Protein AF-A0AA47GTF1-F1 (afdb_monomer)

Foldseek 3Di:
DDDPDPPPPVPPPDPDDDDDQQADLPDADQDDDGHHVGHAHAWDDWDADPQRWIWTCRVRVRDTDIDDD

Nearest PDB structures (foldseek):
  7djl-assembly1_C  TM=9.562E-01  e=3.435E-02  Arabidopsis thaliana
  3ww7-assembly1_C  TM=9.624E-01  e=1.020E-01  unclassified
  8pkq-assembly1_A  TM=9.648E-01  e=1.087E-01  Mycobacterium tuberculosis
  3ww8-assembly1_B  TM=9.608E-01  e=1.317E-01  unclassified
  4f14-assembly1_A  TM=5.565E-01  e=3.675E+00  Homo sapiens

Solvent-accessible surface area (backbone atoms only — not comparable to full-atom values): 4510 Å² total; per-residue (Å²): 139,78,83,82,76,77,81,73,74,72,71,66,97,69,79,73,82,81,88,76,86,77,61,44,54,87,46,74,40,76,48,78,60,70,43,53,61,14,28,52,54,35,70,76,51,76,48,71,51,97,86,60,36,36,38,34,36,21,65,64,71,76,42,79,45,80,46,72,124

Structure (mmCIF, N/CA/C/O backbone):
data_AF-A0AA47GTF1-F1
#
_entry.id   AF-A0AA47GTF1-F1
#
loop_
_atom_site.group_PDB
_atom_site.id
_atom_site.type_symbol
_atom_site.label_atom_id
_atom_site.label_alt_id
_atom_site.label_comp_id
_atom_site.label_asym_id
_atom_site.label_entity_id
_atom_site.label_seq_id
_atom_site.pdbx_PDB_ins_code
_atom_site.Cartn_x
_atom_site.Cartn_y
_atom_site.Cartn_z
_atom_site.occupancy
_atom_site.B_iso_or_equiv
_atom_site.auth_seq_id
_atom_site.auth_comp_id
_atom_site.auth_asym_id
_atom_site.auth_atom_id
_atom_site.pdbx_PDB_model_num
ATOM 1 N N . ALA A 1 1 ? -53.520 21.736 13.420 1.00 46.94 1 ALA A N 1
ATOM 2 C CA . ALA A 1 1 ? -53.029 20.514 12.748 1.00 46.94 1 ALA A CA 1
ATOM 3 C C . ALA A 1 1 ? -52.814 20.881 11.283 1.00 46.94 1 ALA A C 1
ATOM 5 O O . ALA A 1 1 ? -53.745 21.395 10.696 1.00 46.94 1 ALA A O 1
ATOM 6 N N . LEU A 1 2 ? -51.644 20.795 10.664 1.00 43.62 2 LEU A N 1
ATOM 7 C CA . LEU A 1 2 ? -50.510 19.919 10.902 1.00 43.62 2 LEU A CA 1
ATOM 8 C C . LEU A 1 2 ? -49.178 20.663 10.739 1.00 43.62 2 LEU A C 1
ATOM 10 O O . LEU A 1 2 ? -49.057 21.619 9.982 1.00 43.62 2 LEU A O 1
ATOM 14 N N . MET A 1 3 ? -48.210 20.157 11.493 1.00 44.59 3 MET A N 1
ATOM 15 C CA . MET A 1 3 ? -46.787 20.460 11.486 1.00 44.59 3 MET A CA 1
ATOM 16 C C . MET A 1 3 ? -46.219 20.340 10.062 1.00 44.59 3 MET A C 1
ATOM 18 O O . MET A 1 3 ? -46.131 19.236 9.526 1.00 44.59 3 MET A O 1
ATOM 22 N N . SER A 1 4 ? -45.792 21.450 9.461 1.00 55.41 4 SER A N 1
ATOM 23 C CA . SER A 1 4 ? -44.846 21.402 8.344 1.00 55.41 4 SER A CA 1
ATOM 24 C C . SER A 1 4 ? -43.492 21.007 8.925 1.00 55.41 4 SER A C 1
ATOM 26 O O . SER A 1 4 ? -42.755 21.839 9.452 1.00 55.41 4 SER A O 1
ATOM 28 N N . LEU A 1 5 ? -43.219 19.705 8.924 1.00 42.53 5 LEU A N 1
ATOM 29 C CA . LEU A 1 5 ? -41.962 19.120 9.362 1.00 42.53 5 LEU A CA 1
ATOM 30 C C . LEU A 1 5 ? -40.857 19.576 8.399 1.00 42.53 5 LEU A C 1
ATOM 32 O O . LEU A 1 5 ? -40.654 18.992 7.337 1.00 42.53 5 LEU A O 1
ATOM 36 N N . LEU A 1 6 ? -40.155 20.646 8.770 1.00 53.41 6 LEU A N 1
ATOM 37 C CA . LEU A 1 6 ? -38.830 20.954 8.249 1.00 53.41 6 LEU A CA 1
ATOM 38 C C . LEU A 1 6 ? -37.933 19.742 8.527 1.00 53.41 6 LEU A C 1
ATOM 40 O O . LEU A 1 6 ? -37.364 19.624 9.609 1.00 53.41 6 LEU A O 1
ATOM 44 N N . VAL A 1 7 ? -37.740 18.863 7.543 1.00 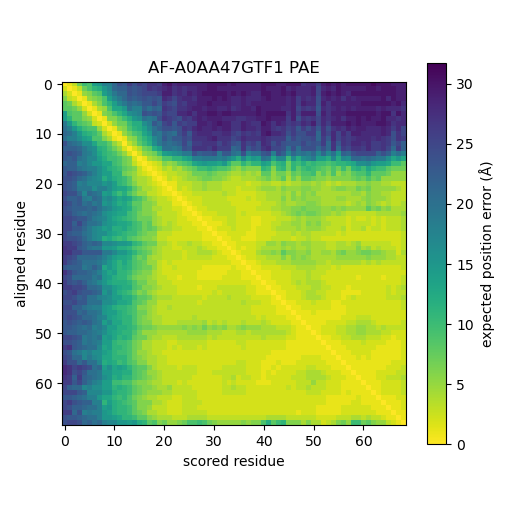50.84 7 VAL A N 1
ATOM 45 C CA . VAL A 1 7 ? -36.504 18.076 7.475 1.00 50.84 7 VAL A CA 1
ATOM 46 C C . VAL A 1 7 ? -35.438 19.021 6.935 1.00 50.84 7 VAL A C 1
ATOM 48 O O . VAL A 1 7 ? -34.984 18.923 5.800 1.00 50.84 7 VAL A O 1
ATOM 51 N N . SER A 1 8 ? -3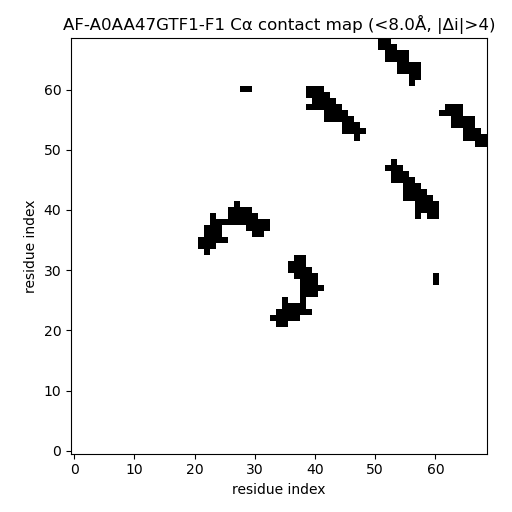5.060 19.994 7.765 1.00 55.41 8 SER A N 1
ATOM 52 C CA . SER A 1 8 ? -33.777 20.661 7.618 1.00 55.41 8 SER A CA 1
ATOM 53 C C . SER A 1 8 ? -32.729 19.645 8.062 1.00 55.41 8 SER A C 1
ATOM 55 O O . SER A 1 8 ? -32.217 19.693 9.177 1.00 55.41 8 SER A O 1
ATOM 57 N N . CYS A 1 9 ? -32.442 18.660 7.207 1.00 49.31 9 CYS A N 1
ATOM 58 C CA . CYS A 1 9 ? -31.135 18.032 7.255 1.00 49.31 9 CYS A CA 1
ATOM 59 C C . CYS A 1 9 ? -30.175 19.131 6.806 1.00 49.31 9 CYS A C 1
ATOM 61 O O . CYS A 1 9 ? -29.959 19.341 5.614 1.00 49.31 9 CYS A O 1
ATOM 63 N N . LYS A 1 10 ? -29.697 19.919 7.771 1.00 55.41 10 LYS A N 1
ATOM 64 C CA . LYS A 1 10 ? -28.548 20.800 7.609 1.00 55.41 10 LYS A CA 1
ATOM 65 C C . LYS A 1 10 ? -27.409 19.878 7.172 1.00 55.41 10 LYS A C 1
ATOM 67 O O . LYS A 1 10 ? -26.765 19.262 8.016 1.00 55.41 10 LYS A O 1
ATOM 72 N N . VAL A 1 11 ? -27.213 19.714 5.861 1.00 59.12 11 VAL A N 1
ATOM 73 C CA . VAL A 1 11 ? -25.989 19.113 5.328 1.00 59.12 11 VAL A CA 1
ATOM 74 C C . VAL A 1 11 ? -24.880 19.989 5.901 1.00 59.12 11 VAL A C 1
ATOM 76 O O . VAL A 1 11 ? -24.925 21.201 5.667 1.00 59.12 11 VAL A O 1
ATOM 79 N N . PRO A 1 12 ? -23.967 19.459 6.734 1.00 63.72 12 PRO A N 1
ATOM 80 C CA . PRO A 1 12 ? -22.919 20.281 7.300 1.00 63.72 12 PRO A CA 1
ATOM 81 C C . PRO A 1 12 ? -22.157 20.852 6.113 1.00 63.72 12 PRO A C 1
ATOM 83 O O . PRO A 1 12 ? -21.581 20.100 5.328 1.00 63.72 12 PRO A O 1
ATOM 86 N N . GLU A 1 13 ? -22.157 22.175 5.979 1.00 63.75 13 GLU A N 1
ATOM 87 C CA . GLU A 1 13 ? -21.456 22.921 4.923 1.00 63.75 13 GLU A CA 1
ATOM 88 C C . GLU A 1 13 ? -19.923 22.701 4.981 1.00 63.75 13 GLU A C 1
ATOM 90 O O . GLU A 1 13 ? -19.165 23.307 4.233 1.00 63.75 13 GLU A O 1
ATOM 95 N N . SER A 1 14 ? -19.459 21.803 5.860 1.00 66.75 14 SER A N 1
ATOM 96 C CA . SER A 1 14 ? -18.072 21.452 6.120 1.00 66.75 14 SER A CA 1
ATOM 97 C C . SER A 1 14 ? -17.842 19.945 6.324 1.00 66.75 14 SER A C 1
ATOM 99 O O . SER A 1 14 ? -17.021 19.581 7.167 1.00 66.75 14 SER A O 1
ATOM 101 N N . MET A 1 15 ? -18.527 19.042 5.609 1.00 62.47 15 MET A N 1
ATOM 102 C CA . MET A 1 15 ? -18.056 17.645 5.521 1.00 62.47 15 MET A CA 1
ATOM 103 C C . MET A 1 15 ? -16.700 17.621 4.795 1.00 62.47 15 MET A C 1
ATOM 105 O O . MET A 1 15 ? -16.610 17.367 3.597 1.00 62.47 15 MET A O 1
ATOM 109 N N . ALA A 1 16 ? -15.642 17.960 5.531 1.00 75.38 16 ALA A N 1
ATOM 110 C CA . ALA A 1 16 ? -14.268 17.851 5.102 1.00 75.38 16 ALA A CA 1
ATOM 111 C C . ALA A 1 16 ? -13.949 16.361 5.057 1.00 75.38 16 ALA A C 1
ATOM 113 O O . ALA A 1 16 ? -13.914 15.682 6.084 1.00 75.38 16 ALA A O 1
ATOM 114 N N . TRP A 1 17 ? -13.775 15.837 3.852 1.00 72.75 17 TRP A N 1
ATOM 115 C CA . TRP A 1 17 ? -13.159 14.536 3.692 1.00 72.75 17 TRP A CA 1
ATOM 116 C C . TRP A 1 17 ? -11.739 14.641 4.256 1.00 72.75 17 TRP A C 1
ATOM 118 O O . TRP A 1 17 ? -11.004 15.578 3.948 1.00 72.75 17 TRP A O 1
ATOM 128 N N . VAL A 1 18 ? -11.383 13.725 5.154 1.00 83.94 18 VAL A N 1
ATOM 129 C CA . VAL A 1 18 ? -10.021 13.640 5.675 1.00 83.94 18 VAL A CA 1
ATOM 130 C C . VAL A 1 18 ? -9.300 12.570 4.872 1.00 83.94 18 VAL A C 1
ATOM 132 O O . VAL A 1 18 ? -9.724 11.415 4.831 1.00 83.94 18 VAL A O 1
ATOM 135 N N . GLU A 1 19 ? -8.234 12.964 4.189 1.00 82.31 19 GLU A N 1
ATOM 136 C CA . GLU A 1 19 ? -7.303 12.017 3.589 1.00 82.31 19 GLU A CA 1
ATOM 137 C C . GLU A 1 19 ? -6.216 11.686 4.608 1.00 82.31 19 GLU A C 1
ATOM 139 O O . GLU A 1 19 ? -5.667 12.566 5.274 1.00 82.31 19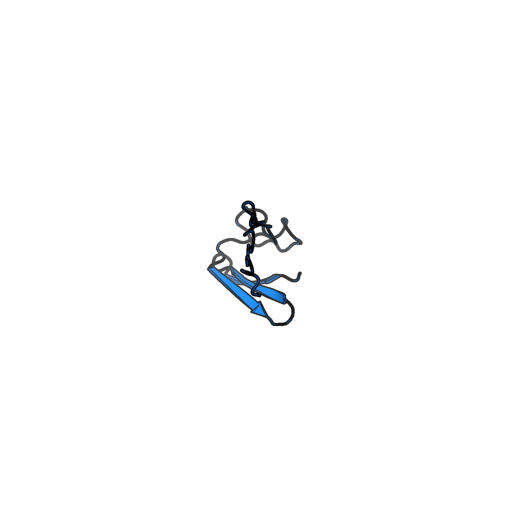 GLU A O 1
ATOM 144 N N . SER A 1 20 ? -5.899 10.402 4.733 1.00 85.25 20 SER A N 1
ATOM 145 C CA . SER A 1 20 ? -4.778 9.927 5.531 1.00 85.25 20 SER A CA 1
ATOM 146 C C . SER A 1 20 ? -3.939 8.954 4.714 1.00 85.25 20 SER A C 1
ATOM 148 O O . SER A 1 20 ? -4.447 8.109 3.975 1.00 85.25 20 SER A O 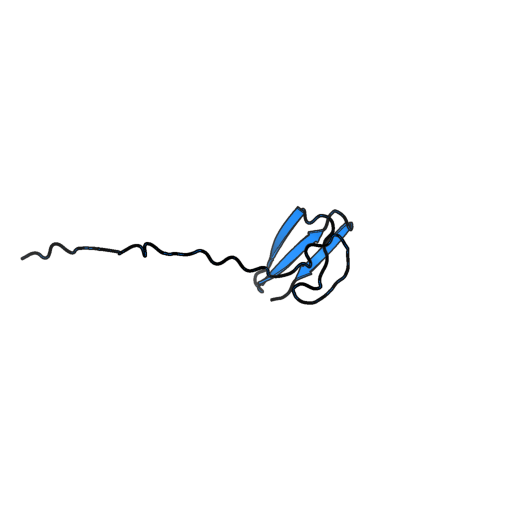1
ATOM 150 N N . THR A 1 21 ? -2.621 9.083 4.836 1.00 86.38 21 THR A N 1
ATOM 151 C CA . THR A 1 21 ? -1.681 8.163 4.197 1.00 86.38 21 THR A CA 1
ATOM 152 C C . THR A 1 21 ? -1.477 6.962 5.103 1.00 86.38 21 THR A C 1
ATOM 154 O O . THR A 1 21 ? -0.905 7.089 6.183 1.00 86.38 21 THR A O 1
ATOM 157 N N . LEU A 1 22 ? -1.912 5.785 4.654 1.00 85.12 22 LEU A N 1
ATOM 158 C CA . LEU A 1 22 ? -1.751 4.549 5.419 1.00 85.12 22 LEU A CA 1
ATOM 159 C C . LEU A 1 22 ? -0.300 4.039 5.412 1.00 85.12 22 LEU A C 1
ATOM 161 O O . LEU A 1 22 ? 0.210 3.566 6.424 1.00 85.12 22 LEU A O 1
ATOM 165 N N . THR A 1 23 ? 0.377 4.113 4.263 1.00 87.88 23 THR A N 1
ATOM 166 C CA . THR A 1 23 ? 1.757 3.640 4.107 1.00 87.88 23 THR A CA 1
ATOM 167 C C . THR A 1 23 ? 2.434 4.258 2.883 1.00 87.88 23 THR A C 1
ATOM 169 O O . THR A 1 23 ? 1.757 4.740 1.974 1.00 87.88 23 THR A O 1
ATOM 172 N N . GLY A 1 24 ? 3.767 4.219 2.848 1.00 89.44 24 GLY A N 1
ATOM 173 C CA . GLY A 1 24 ? 4.577 4.692 1.729 1.00 89.44 24 GLY A CA 1
ATOM 174 C C . GLY A 1 24 ? 5.462 5.881 2.097 1.00 89.44 24 GLY A C 1
ATOM 175 O O . GLY A 1 24 ? 5.004 6.847 2.700 1.00 89.44 24 GLY A O 1
ATOM 176 N N . SER A 1 25 ? 6.728 5.830 1.685 1.00 89.88 25 SER A N 1
ATOM 177 C CA . SER A 1 25 ? 7.705 6.904 1.916 1.00 89.88 25 SER A CA 1
ATOM 178 C C . SER A 1 25 ? 7.690 8.012 0.860 1.00 89.88 25 SER A C 1
ATOM 180 O O . SER A 1 25 ? 8.465 8.962 0.945 1.00 89.88 25 SER A O 1
ATOM 182 N N . GLY A 1 26 ? 6.895 7.856 -0.204 1.00 88.69 26 GLY A N 1
ATOM 183 C CA . GLY A 1 26 ? 6.966 8.697 -1.405 1.00 88.69 26 GLY A CA 1
ATOM 184 C C . GLY A 1 26 ? 8.196 8.434 -2.291 1.00 88.69 26 GLY A C 1
ATOM 185 O O . GLY A 1 26 ? 8.275 8.960 -3.399 1.00 88.69 26 GLY A O 1
ATOM 186 N N . THR A 1 27 ? 9.134 7.587 -1.854 1.00 92.69 27 THR A N 1
ATOM 187 C CA . THR A 1 27 ? 10.326 7.206 -2.624 1.00 92.69 27 THR A CA 1
ATOM 188 C C . THR A 1 27 ? 10.128 5.847 -3.285 1.00 92.69 27 THR A C 1
ATOM 190 O O . THR A 1 27 ? 9.648 4.897 -2.664 1.00 92.69 27 THR A O 1
ATOM 193 N N . LYS A 1 28 ? 10.531 5.742 -4.557 1.00 92.25 28 LYS A N 1
ATOM 194 C CA . LYS A 1 28 ? 10.482 4.481 -5.300 1.00 92.25 28 LYS A CA 1
ATOM 195 C C . LYS A 1 28 ? 11.510 3.499 -4.748 1.00 92.25 28 LYS A C 1
ATOM 197 O O . LYS A 1 28 ? 12.704 3.774 -4.793 1.00 92.25 28 LYS A O 1
ATOM 202 N N . GLY A 1 29 ? 11.049 2.333 -4.316 1.00 93.12 29 GLY A N 1
ATOM 203 C CA . GLY A 1 29 ? 11.903 1.271 -3.789 1.00 93.12 29 GLY A CA 1
ATOM 204 C C . GLY A 1 29 ? 11.098 0.026 -3.447 1.00 93.12 29 GLY A C 1
ATOM 205 O O . GLY A 1 29 ? 9.941 -0.081 -3.849 1.00 93.12 29 GLY A O 1
ATOM 206 N N . PHE A 1 30 ? 11.710 -0.918 -2.736 1.00 93.88 30 PHE A N 1
ATOM 207 C CA . PHE A 1 30 ? 11.092 -2.201 -2.369 1.00 93.88 30 PHE A CA 1
ATOM 208 C C . PHE A 1 30 ? 11.198 -2.519 -0.873 1.00 93.88 30 PHE A C 1
ATOM 210 O O . PHE A 1 30 ? 10.832 -3.614 -0.461 1.00 93.88 30 PHE A O 1
ATOM 217 N N . ALA A 1 31 ? 11.700 -1.583 -0.063 1.00 94.88 31 ALA A N 1
ATOM 218 C CA . ALA A 1 31 ? 11.850 -1.795 1.368 1.00 94.88 31 ALA A CA 1
ATOM 219 C C . ALA A 1 31 ? 10.489 -2.039 2.031 1.00 94.88 31 ALA A C 1
ATOM 221 O O . ALA A 1 31 ? 9.523 -1.305 1.792 1.00 94.88 31 ALA A O 1
ATOM 222 N N . ASP A 1 32 ? 10.430 -3.075 2.859 1.00 92.94 32 ASP A N 1
ATOM 223 C CA . ASP A 1 32 ? 9.330 -3.287 3.789 1.00 92.94 32 ASP A CA 1
ATOM 224 C C . ASP A 1 32 ? 9.517 -2.408 5.029 1.00 92.94 32 ASP A C 1
ATOM 226 O O . ASP A 1 32 ? 10.625 -1.976 5.351 1.00 92.94 32 ASP A O 1
ATOM 230 N N . GLY A 1 33 ? 8.418 -2.127 5.720 1.00 91.62 33 GLY A N 1
ATOM 231 C CA . GLY A 1 33 ? 8.429 -1.277 6.900 1.00 91.62 33 GLY A CA 1
ATOM 232 C C . GLY A 1 33 ? 7.022 -0.940 7.375 1.00 91.62 33 GLY A C 1
ATOM 233 O O . GLY A 1 33 ? 6.030 -1.282 6.731 1.00 91.62 33 GLY A O 1
ATOM 234 N N . THR A 1 34 ? 6.936 -0.267 8.516 1.00 90.44 34 THR A N 1
ATOM 235 C CA . THR A 1 34 ? 5.677 0.214 9.090 1.00 90.44 34 THR A CA 1
ATOM 236 C C . THR A 1 34 ? 5.383 1.645 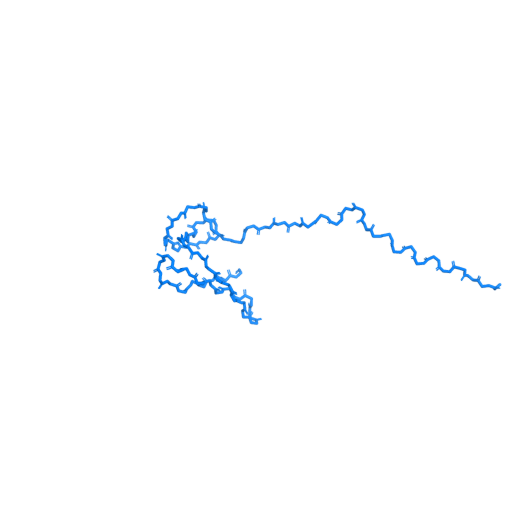8.635 1.00 90.44 34 THR A C 1
ATOM 238 O O . THR A 1 34 ? 6.276 2.498 8.566 1.00 90.44 34 THR A O 1
ATOM 241 N N . GLY A 1 35 ? 4.121 1.918 8.291 1.00 87.69 35 GLY A N 1
ATOM 242 C CA . GLY A 1 35 ? 3.658 3.249 7.895 1.00 87.69 35 GLY A CA 1
ATOM 243 C C . GLY A 1 35 ? 4.461 3.848 6.736 1.00 87.69 35 GLY A C 1
ATOM 244 O O . GLY A 1 35 ? 4.553 3.263 5.654 1.00 87.69 35 GLY A O 1
ATOM 245 N N . THR A 1 36 ? 5.052 5.020 6.959 1.00 90.56 36 THR A N 1
ATOM 246 C CA . THR A 1 36 ? 5.779 5.807 5.947 1.00 90.56 36 THR A CA 1
ATOM 247 C C . THR A 1 36 ? 7.177 5.279 5.620 1.00 90.56 36 THR A C 1
ATOM 249 O O . THR A 1 36 ? 7.843 5.826 4.748 1.00 90.56 36 THR A O 1
ATOM 252 N N . THR A 1 37 ? 7.650 4.218 6.279 1.00 90.62 37 THR A N 1
ATOM 253 C CA . THR A 1 37 ? 8.968 3.627 5.978 1.00 90.62 37 THR A CA 1
ATOM 254 C C . THR A 1 37 ? 8.929 2.637 4.813 1.00 90.62 37 THR A C 1
ATOM 256 O O . THR A 1 37 ? 9.948 2.435 4.151 1.00 90.62 37 THR A O 1
ATOM 259 N N . ALA A 1 38 ? 7.757 2.066 4.514 1.00 93.62 38 ALA A N 1
ATOM 260 C CA . ALA A 1 38 ? 7.590 1.153 3.391 1.00 93.62 38 ALA A CA 1
ATOM 261 C C . ALA A 1 38 ? 7.757 1.879 2.048 1.00 93.62 38 ALA A C 1
ATOM 263 O O . ALA A 1 38 ? 7.352 3.032 1.879 1.00 93.62 38 ALA A O 1
ATOM 264 N N . GLN A 1 39 ? 8.331 1.190 1.068 1.00 94.75 39 GLN A N 1
ATOM 265 C CA . GLN A 1 39 ? 8.600 1.734 -0.260 1.00 94.75 39 GLN A CA 1
ATOM 266 C C . GLN A 1 39 ? 7.959 0.874 -1.340 1.00 94.75 39 GLN A C 1
ATOM 268 O O . GLN A 1 39 ? 8.001 -0.356 -1.277 1.00 94.75 39 GLN A O 1
ATOM 273 N N . PHE A 1 40 ? 7.420 1.538 -2.361 1.00 94.19 40 PHE A N 1
ATOM 274 C CA . PHE A 1 40 ? 6.796 0.918 -3.530 1.00 94.19 40 PHE A CA 1
ATOM 275 C C . PHE A 1 40 ? 7.384 1.528 -4.795 1.00 94.19 40 PHE A C 1
ATOM 277 O O . PHE A 1 40 ? 7.700 2.716 -4.809 1.00 94.19 40 PHE A O 1
ATOM 284 N N . LYS A 1 41 ? 7.526 0.759 -5.876 1.00 94.88 41 LYS A N 1
ATOM 285 C CA . LYS A 1 41 ? 8.162 1.259 -7.107 1.00 94.88 41 LYS A CA 1
ATOM 286 C C . LYS A 1 41 ? 7.158 1.613 -8.197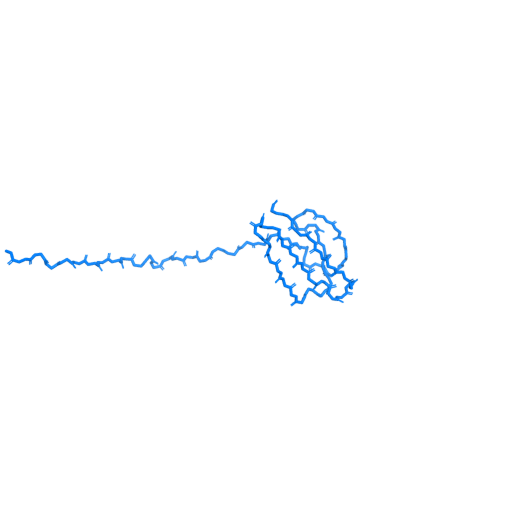 1.00 94.88 41 LYS A C 1
ATOM 288 O O . LYS A 1 41 ? 7.363 2.604 -8.901 1.00 94.88 41 LYS A O 1
ATOM 293 N N . LYS A 1 42 ? 6.092 0.823 -8.353 1.00 94.31 42 LYS A N 1
ATOM 294 C CA . LYS A 1 42 ? 4.978 1.103 -9.274 1.00 94.31 42 LYS A CA 1
ATOM 295 C C . LYS A 1 42 ? 3.735 0.308 -8.839 1.00 94.31 42 LYS A C 1
ATOM 297 O O . LYS A 1 42 ? 3.443 -0.723 -9.444 1.00 94.31 42 LYS A O 1
ATOM 302 N N . PRO A 1 43 ? 3.027 0.733 -7.778 1.00 93.38 43 PRO A N 1
ATOM 303 C CA . PRO A 1 43 ? 1.771 0.101 -7.395 1.00 93.38 43 PRO A CA 1
ATOM 304 C C . PRO A 1 43 ? 0.722 0.329 -8.492 1.00 93.38 43 PRO A C 1
ATOM 306 O O . PRO A 1 43 ? 0.619 1.433 -9.025 1.00 93.38 43 PRO A O 1
ATOM 309 N N . TYR A 1 44 ? -0.016 -0.718 -8.860 1.00 95.19 44 TYR A N 1
ATOM 310 C CA . TYR A 1 44 ? -0.990 -0.665 -9.962 1.00 95.19 44 TYR A CA 1
ATOM 311 C C . TYR A 1 44 ? -2.430 -0.925 -9.517 1.00 95.19 44 TYR A C 1
ATOM 313 O O . TYR A 1 44 ? -3.359 -0.316 -10.034 1.00 95.19 44 TYR A O 1
ATOM 321 N N . SER A 1 45 ? -2.619 -1.827 -8.559 1.00 94.94 45 SER A N 1
ATOM 322 C CA . SER A 1 45 ? -3.930 -2.230 -8.069 1.00 94.94 45 SER A CA 1
ATOM 323 C C . SER A 1 45 ? -3.872 -2.542 -6.580 1.00 94.94 45 SER A C 1
ATOM 325 O O . SER A 1 45 ? -2.804 -2.854 -6.036 1.00 94.94 45 SER A O 1
ATOM 327 N N . VAL A 1 46 ? -5.035 -2.450 -5.939 1.00 95.00 46 VAL A N 1
ATOM 328 C CA . VAL A 1 46 ? -5.241 -2.712 -4.521 1.00 95.00 46 VAL A CA 1
ATOM 329 C C . VAL A 1 46 ? -6.476 -3.589 -4.324 1.00 95.00 46 VAL A C 1
ATOM 331 O O . VAL A 1 46 ? -7.496 -3.397 -4.981 1.00 95.00 46 VAL A O 1
ATOM 334 N N . ALA A 1 47 ? -6.389 -4.552 -3.412 1.00 96.38 47 ALA A N 1
ATOM 335 C CA . ALA A 1 47 ? -7.509 -5.378 -2.984 1.00 96.38 47 ALA A CA 1
ATOM 336 C C . ALA A 1 47 ? -7.549 -5.442 -1.457 1.00 96.38 47 ALA A C 1
ATOM 338 O O . ALA A 1 47 ? -6.506 -5.505 -0.810 1.00 96.38 47 ALA A O 1
ATOM 339 N N . VAL A 1 48 ? -8.748 -5.441 -0.879 1.00 96.19 48 VAL A N 1
ATOM 340 C CA . VAL A 1 48 ? -8.947 -5.481 0.574 1.00 96.19 48 VAL A CA 1
ATOM 341 C C . VAL A 1 48 ? -9.685 -6.763 0.930 1.00 96.19 48 VAL A C 1
ATOM 343 O O . VAL A 1 48 ? -10.659 -7.120 0.268 1.00 96.19 48 VAL A O 1
ATOM 346 N N . ASN A 1 49 ? -9.213 -7.479 1.950 1.00 94.94 49 ASN A N 1
ATOM 347 C CA . ASN A 1 49 ? -9.906 -8.662 2.457 1.00 94.94 49 ASN A CA 1
ATOM 348 C C . ASN A 1 49 ? -10.887 -8.300 3.592 1.00 94.94 49 ASN A C 1
ATOM 350 O O . ASN A 1 49 ? -10.874 -7.190 4.119 1.00 94.94 49 ASN A O 1
ATOM 354 N N . SER A 1 50 ? -11.718 -9.255 4.017 1.00 95.50 50 SER A N 1
ATOM 355 C CA . SER A 1 50 ? -12.697 -9.049 5.100 1.00 95.50 50 SER A CA 1
ATOM 356 C C . SER A 1 50 ? -12.076 -8.748 6.469 1.00 95.50 50 SER A C 1
ATOM 358 O O . SER A 1 50 ? -12.760 -8.235 7.348 1.00 95.50 50 SER A O 1
ATOM 360 N N . SER A 1 51 ? -10.788 -9.044 6.660 1.00 95.12 51 SER A N 1
ATOM 361 C CA . SER A 1 51 ? -10.033 -8.718 7.877 1.00 95.12 51 SER A CA 1
ATOM 362 C C . SER A 1 51 ? -9.418 -7.313 7.851 1.00 95.12 51 SER A C 1
ATOM 364 O O . SER A 1 51 ? -8.697 -6.965 8.778 1.00 95.12 51 SER A O 1
ATOM 366 N N . GLY A 1 52 ? -9.633 -6.533 6.786 1.00 92.88 52 GLY A N 1
ATOM 367 C CA . GLY A 1 52 ? -9.033 -5.207 6.619 1.00 92.88 52 GLY A CA 1
ATOM 368 C C . GLY A 1 52 ? -7.574 -5.221 6.155 1.00 92.88 52 GLY A C 1
ATOM 369 O O . GLY A 1 52 ? -6.956 -4.164 6.073 1.00 92.88 52 GLY A O 1
ATOM 370 N N . ASN A 1 53 ? -7.010 -6.385 5.813 1.00 94.88 53 ASN A N 1
ATOM 371 C CA . ASN A 1 53 ? -5.694 -6.440 5.183 1.00 94.88 53 ASN A CA 1
ATOM 372 C C . ASN A 1 53 ? -5.793 -5.955 3.742 1.00 94.88 53 ASN A C 1
ATOM 374 O O . ASN A 1 53 ? -6.698 -6.344 2.999 1.00 94.88 53 ASN A O 1
ATOM 378 N N . ILE A 1 54 ? -4.798 -5.181 3.337 1.00 94.69 54 ILE A N 1
ATOM 379 C CA . ILE A 1 54 ? -4.708 -4.586 2.016 1.00 94.69 54 ILE A CA 1
ATOM 380 C C . ILE A 1 54 ? -3.581 -5.268 1.249 1.00 94.69 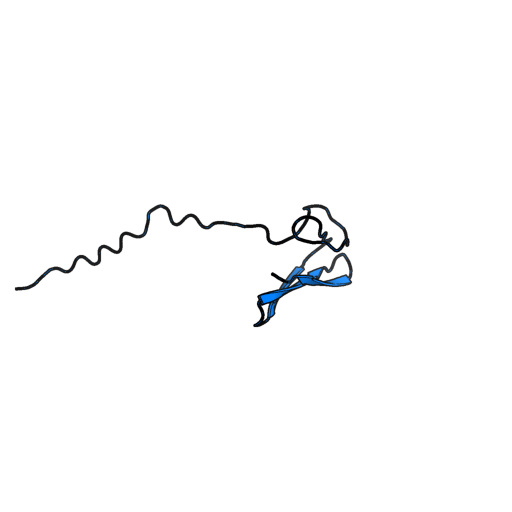54 ILE A C 1
ATOM 382 O O . ILE A 1 54 ? -2.476 -5.445 1.753 1.00 94.69 54 ILE A O 1
ATOM 386 N N . TYR A 1 55 ? -3.863 -5.650 0.014 1.00 95.31 55 TYR A N 1
ATOM 387 C CA . TYR A 1 55 ? -2.925 -6.286 -0.894 1.00 95.31 55 TYR A CA 1
ATOM 388 C C . TYR A 1 55 ? -2.678 -5.355 -2.068 1.00 95.31 55 TYR A C 1
ATOM 390 O O . TYR A 1 55 ? -3.619 -4.951 -2.746 1.00 95.31 55 TYR A O 1
ATOM 398 N N . VAL A 1 56 ? -1.417 -5.015 -2.308 1.00 95.06 56 VAL A N 1
ATOM 399 C CA . VAL A 1 56 ? -0.995 -4.076 -3.348 1.00 95.06 56 VAL A CA 1
ATOM 400 C C . VAL A 1 56 ? -0.144 -4.810 -4.372 1.00 95.06 56 VAL A C 1
ATOM 402 O O . VAL A 1 56 ? 0.841 -5.460 -4.021 1.00 95.06 56 VAL A O 1
ATOM 405 N N . THR A 1 57 ? -0.490 -4.685 -5.651 1.00 96.75 57 THR A N 1
ATOM 406 C CA . THR A 1 57 ? 0.348 -5.194 -6.743 1.00 96.75 57 THR A CA 1
ATOM 407 C C . THR A 1 57 ? 1.414 -4.154 -7.083 1.00 96.75 57 THR A C 1
ATOM 409 O O . THR A 1 57 ? 1.129 -3.168 -7.769 1.00 96.75 57 THR A O 1
ATOM 412 N N . ASP A 1 58 ? 2.642 -4.356 -6.612 1.00 95.31 58 ASP A N 1
ATOM 413 C CA . ASP A 1 58 ? 3.784 -3.483 -6.887 1.00 95.31 58 ASP A CA 1
ATOM 414 C C . ASP A 1 58 ? 4.512 -3.958 -8.1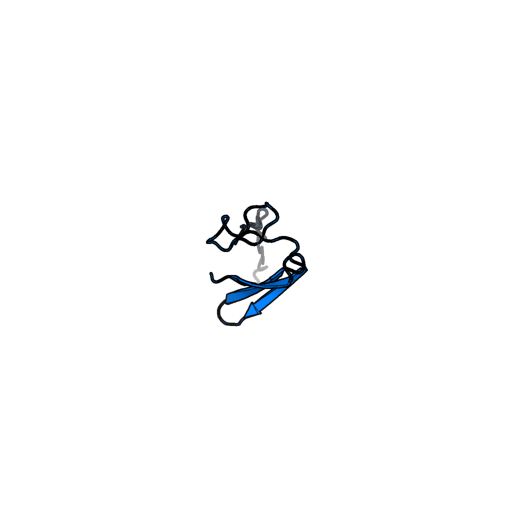47 1.00 95.31 58 ASP A C 1
ATOM 416 O O . ASP A 1 58 ? 5.535 -4.650 -8.103 1.00 95.31 58 ASP A O 1
ATOM 420 N N . SER A 1 59 ? 3.945 -3.607 -9.303 1.00 95.25 59 SER A N 1
ATOM 421 C CA . SER A 1 59 ? 4.371 -4.125 -10.604 1.00 95.25 59 SER A CA 1
ATOM 422 C C . SER A 1 59 ? 5.810 -3.741 -10.949 1.00 95.25 59 SER A C 1
ATOM 424 O O . SER A 1 59 ? 6.455 -4.428 -11.727 1.00 95.25 59 SER A O 1
ATOM 426 N N . GLY A 1 60 ? 6.332 -2.649 -10.380 1.00 95.06 60 GLY A N 1
ATOM 427 C CA . GLY A 1 60 ? 7.710 -2.198 -10.604 1.00 95.06 60 GLY A CA 1
ATOM 428 C C . GLY A 1 60 ? 8.761 -3.060 -9.902 1.00 95.06 60 GLY A C 1
ATOM 429 O O . GLY A 1 60 ? 9.927 -3.044 -10.309 1.00 95.06 60 GLY A O 1
ATOM 430 N N . ASN A 1 61 ? 8.339 -3.787 -8.866 1.00 95.44 61 ASN A N 1
ATOM 431 C CA . ASN A 1 61 ? 9.157 -4.724 -8.101 1.00 95.44 61 ASN A CA 1
ATOM 432 C C . ASN A 1 61 ? 8.779 -6.191 -8.359 1.00 95.44 61 ASN A C 1
ATOM 434 O O . ASN A 1 61 ? 9.455 -7.074 -7.849 1.00 95.44 61 ASN A O 1
ATOM 438 N N . HIS A 1 62 ? 7.731 -6.453 -9.149 1.00 95.19 62 HIS A N 1
ATOM 439 C CA . HIS A 1 62 ? 7.171 -7.791 -9.376 1.00 95.19 62 HIS A CA 1
ATOM 440 C C . HIS A 1 62 ? 6.730 -8.487 -8.074 1.00 95.19 62 HIS A C 1
ATOM 442 O O . HIS A 1 62 ? 6.894 -9.694 -7.918 1.00 95.19 62 HIS A O 1
ATOM 448 N N . LEU A 1 63 ? 6.166 -7.719 -7.133 1.00 94.94 63 LEU A N 1
ATOM 449 C CA . LEU A 1 63 ? 5.732 -8.212 -5.824 1.00 94.94 63 LEU A CA 1
ATOM 450 C C . LEU A 1 63 ? 4.237 -7.976 -5.595 1.00 94.94 63 LEU A C 1
ATOM 452 O O . LEU A 1 63 ? 3.668 -6.978 -6.045 1.00 94.94 63 LEU A O 1
ATOM 456 N N . ILE A 1 64 ? 3.625 -8.863 -4.812 1.00 94.88 64 ILE A N 1
ATOM 457 C CA . ILE A 1 64 ? 2.347 -8.612 -4.142 1.00 94.88 64 ILE A CA 1
ATOM 458 C C . ILE A 1 64 ? 2.678 -8.284 -2.688 1.00 94.88 64 ILE A C 1
ATOM 460 O O . ILE A 1 64 ? 3.263 -9.101 -1.980 1.00 94.88 64 ILE A O 1
ATOM 464 N N . ARG A 1 65 ? 2.342 -7.073 -2.252 1.00 93.88 65 ARG A N 1
ATOM 465 C CA . ARG A 1 65 ? 2.684 -6.540 -0.929 1.00 93.88 65 ARG A CA 1
ATOM 466 C C . ARG A 1 65 ? 1.446 -6.588 -0.041 1.00 93.88 65 ARG A C 1
ATOM 468 O O . ARG A 1 65 ? 0.370 -6.208 -0.493 1.00 93.88 65 ARG A O 1
ATOM 475 N N . LYS A 1 66 ? 1.587 -7.038 1.205 1.00 94.31 66 LYS A N 1
ATOM 476 C CA . LYS A 1 66 ? 0.499 -7.061 2.192 1.00 94.31 66 LYS A CA 1
ATOM 477 C C . LYS A 1 66 ? 0.709 -5.946 3.211 1.00 94.31 66 LYS A C 1
ATOM 479 O O . LYS A 1 66 ? 1.796 -5.821 3.761 1.00 94.31 66 LYS A O 1
ATOM 484 N N . ILE A 1 67 ? -0.341 -5.186 3.483 1.00 93.56 67 ILE A N 1
ATOM 485 C CA . ILE A 1 67 ? -0.401 -4.138 4.498 1.00 93.56 67 ILE A CA 1
ATOM 486 C C . ILE A 1 67 ? -1.480 -4.551 5.493 1.00 93.56 67 ILE A C 1
ATOM 488 O O . ILE A 1 67 ? -2.604 -4.883 5.110 1.00 93.56 67 ILE A O 1
ATOM 492 N N . THR A 1 68 ? -1.121 -4.570 6.766 1.00 91.75 68 THR A N 1
ATOM 493 C CA . THR A 1 68 ? -2.049 -4.804 7.872 1.00 91.75 68 THR A CA 1
ATOM 494 C C . THR A 1 68 ? -2.358 -3.461 8.541 1.00 91.75 68 THR A C 1
ATOM 496 O O . THR A 1 68 ? -1.439 -2.639 8.607 1.00 91.75 68 THR A O 1
ATOM 499 N N . PRO A 1 69 ? -3.601 -3.219 8.995 1.00 83.50 69 PRO A N 1
ATOM 500 C CA . PRO A 1 69 ? -3.946 -2.032 9.779 1.00 83.50 69 PRO A CA 1
ATOM 501 C C . PRO A 1 69 ? -3.111 -1.880 11.054 1.00 83.50 69 PRO A C 1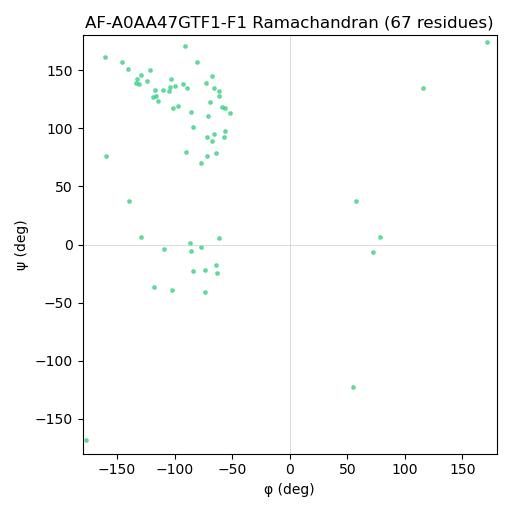
ATOM 503 O O . PRO A 1 69 ? -2.675 -2.923 11.601 1.00 83.50 69 PRO A O 1
#

Radius of gyration: 20.51 Å; Cα contacts (8 Å, |Δi|>4): 102; chains: 1; bounding box: 65×32×23 Å

Sequence (69 aa):
ALMSLLVSCKVPESMAWVESTLTGSGTKGFADGTGTTAQFKKPYSVAVNSSGNIYVTDSGNHLIRKITP

Mean predicted aligned error: 9.98 Å

Secondary structure (DSSP, 8-state):
------------TT--PPP---S--SS-S----SGGG---S-EEEEEE-TTS-EEEEETTTTEEEEE--

pLDDT: mean 83.65, std 16.51, range [42.53, 96.75]